Protein AF-A0AA45JIE6-F1 (afdb_monomer)

Radius of gyration: 25.4 Å; Cα contacts (8 Å, |Δi|>4): 12; chains: 1; bounding box: 55×16×76 Å

pLDDT: mean 75.47, std 6.51, range [49.56, 85.81]

Nearest PDB structures (foldseek):
  3fav-assembly2_C  TM=8.349E-01  e=1.173E-02  Mycobacterium tuberculosis H37Rv
  4lws-assembly3_A  TM=8.114E-01  e=1.868E-02  Thermomonospora curvata DSM 43183
  7abk-assembly1_A  TM=5.265E-01  e=3.319E+00  Synechocystis sp. PCC 6803 substr. Kazusa
  8qbw-assembly1_A  TM=5.891E-01  e=6.892E+00  Nostoc punctiforme
  6zw4-assembly1_E  TM=4.237E-01  e=6.035E+00  Nostoc punctiforme

Foldseek 3Di:
DVVVLVVLVVVLVVLVVVLVVVVVVLVVCCVVQPDPSNVVSVVVNVVSVVVSVVVNVVSVVVSVVVVVVVVVVVVVVVVVVVVVVVVVVVVVVVD

Solvent-accessible surface area (backbone atoms only — not comparable to full-atom values): 5258 Å² total; per-residue (Å²): 116,70,61,65,56,49,54,51,52,48,52,51,52,52,49,54,50,53,51,51,51,53,50,54,53,50,59,73,48,53,87,73,41,70,67,74,51,40,56,56,47,52,48,52,54,48,56,47,55,51,51,53,49,53,51,52,52,51,51,54,50,51,51,50,52,50,51,51,52,51,51,52,51,54,50,52,53,51,53,49,52,50,53,49,52,53,51,53,52,56,59,66,73,75,113

Mean predicted aligned error: 11.15 Å

Secondary structure (DSSP, 8-state):
-HHHHHHHHHHHHHHHHHHHHHHHHHHHHTTT--THHHHHHHHHHHHHHHHHHHHHHHHHHHHHHHHHHHHHHHHHHHHHHHHHHHHHHHHHT--

Sequence (95 aa):
MTKAKSDISNVQNDMEGLLRQVHATLESSSGVWKGDAQVAFAKVTQDYNDAARKMNTGLIDMVSKLSSSLNKYGHQESETTHAVTTAGGSLNMNQ

Structure (mmCIF, N/CA/C/O backbone):
data_AF-A0AA45JIE6-F1
#
_entry.id   AF-A0AA45JIE6-F1
#
loop_
_atom_site.group_PDB
_atom_site.id
_atom_site.type_symbol
_atom_site.label_atom_id
_atom_site.label_alt_id
_atom_site.label_comp_id
_atom_site.label_asym_id
_atom_site.label_entity_id
_atom_site.label_seq_id
_atom_site.pdbx_PDB_ins_code
_atom_site.Cartn_x
_atom_site.Cartn_y
_atom_site.Cartn_z
_atom_site.occupancy
_atom_site.B_iso_or_equiv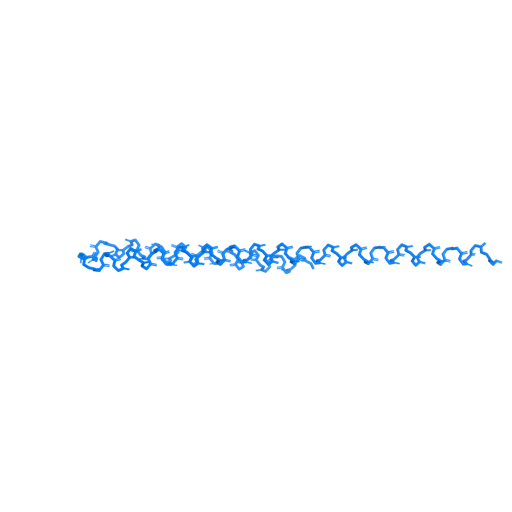
_atom_site.auth_seq_id
_atom_site.auth_comp_id
_atom_site.auth_asym_id
_atom_site.auth_atom_id
_atom_site.pdbx_PDB_model_num
ATOM 1 N N . MET A 1 1 ? 13.587 4.925 -16.888 1.00 57.22 1 MET A N 1
ATOM 2 C CA . MET A 1 1 ? 13.459 3.610 -16.214 1.00 57.22 1 MET A CA 1
ATOM 3 C C . MET A 1 1 ? 13.443 3.723 -14.690 1.00 57.22 1 MET A C 1
ATOM 5 O O . MET A 1 1 ? 12.514 3.225 -14.073 1.00 57.22 1 MET A O 1
ATOM 9 N N . THR A 1 2 ? 14.382 4.445 -14.075 1.00 65.44 2 THR A N 1
ATOM 10 C CA . THR A 1 2 ? 14.460 4.643 -12.611 1.00 65.44 2 THR A CA 1
ATOM 11 C C . THR A 1 2 ? 13.269 5.408 -12.026 1.00 65.44 2 THR A C 1
ATOM 13 O O . THR A 1 2 ? 12.832 5.111 -10.919 1.00 65.44 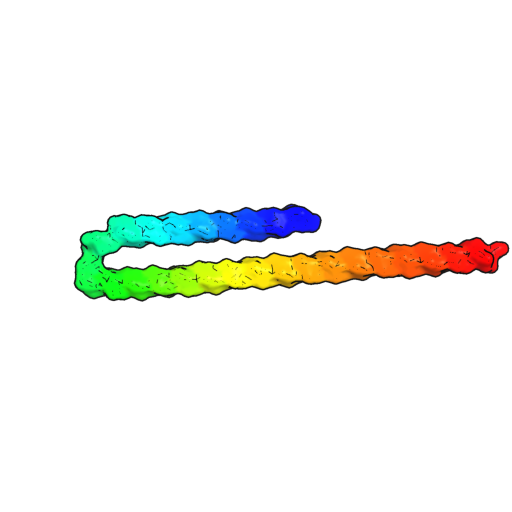2 THR A O 1
ATOM 16 N N . LYS A 1 3 ? 12.695 6.345 -12.797 1.00 71.81 3 LYS A N 1
ATOM 17 C CA . LYS A 1 3 ? 11.579 7.184 -12.346 1.00 71.81 3 LYS A CA 1
ATOM 18 C C . LYS A 1 3 ? 10.303 6.386 -12.047 1.00 71.81 3 LYS A C 1
ATOM 20 O O . LYS A 1 3 ? 9.785 6.508 -10.955 1.00 71.81 3 LYS A O 1
ATOM 25 N N . ALA A 1 4 ? 9.843 5.525 -12.959 1.00 65.38 4 ALA A N 1
ATOM 26 C CA . ALA A 1 4 ? 8.612 4.749 -12.751 1.00 65.38 4 ALA A CA 1
ATOM 27 C C . ALA A 1 4 ? 8.720 3.795 -11.548 1.00 65.38 4 ALA A C 1
ATOM 29 O O . ALA A 1 4 ? 7.793 3.685 -10.754 1.00 65.38 4 ALA A O 1
ATOM 30 N N . LYS A 1 5 ? 9.881 3.151 -11.374 1.00 69.38 5 LYS A N 1
ATOM 31 C CA . LYS A 1 5 ? 10.159 2.323 -10.195 1.00 69.38 5 LYS A CA 1
ATOM 32 C C . LYS A 1 5 ? 10.149 3.161 -8.911 1.00 69.38 5 LYS A C 1
ATOM 34 O O . LYS A 1 5 ? 9.529 2.757 -7.936 1.00 69.38 5 LYS A O 1
ATOM 39 N N . SER A 1 6 ? 10.789 4.331 -8.936 1.00 79.50 6 SER A N 1
ATOM 40 C CA . SER A 1 6 ? 10.794 5.273 -7.812 1.00 79.50 6 SER A CA 1
ATOM 41 C C . SER A 1 6 ? 9.392 5.777 -7.473 1.00 79.50 6 SER A C 1
ATOM 43 O O . SER A 1 6 ? 9.041 5.814 -6.301 1.00 79.50 6 SER A O 1
ATOM 45 N N . ASP A 1 7 ? 8.588 6.138 -8.474 1.00 75.75 7 ASP A N 1
ATOM 46 C CA . ASP A 1 7 ? 7.226 6.638 -8.284 1.00 75.75 7 ASP A CA 1
ATOM 47 C C . ASP A 1 7 ? 6.354 5.566 -7.605 1.00 75.75 7 ASP A C 1
ATOM 49 O O . ASP A 1 7 ? 5.609 5.874 -6.680 1.00 75.75 7 ASP A O 1
ATOM 53 N N . ILE A 1 8 ? 6.497 4.291 -7.988 1.00 70.44 8 ILE A N 1
ATOM 54 C CA . ILE A 1 8 ? 5.734 3.198 -7.367 1.00 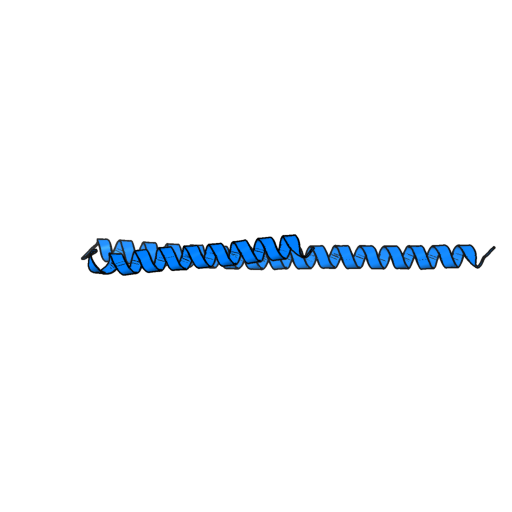70.44 8 ILE A CA 1
ATOM 55 C C . ILE A 1 8 ? 6.210 2.904 -5.942 1.00 70.44 8 ILE A C 1
ATOM 57 O O . ILE A 1 8 ? 5.381 2.698 -5.059 1.00 70.44 8 ILE A O 1
ATOM 61 N N . SER A 1 9 ? 7.522 2.916 -5.688 1.00 77.06 9 SER A N 1
ATOM 62 C CA . SER A 1 9 ? 8.045 2.783 -4.322 1.00 77.06 9 SER A CA 1
ATOM 63 C C . SER A 1 9 ? 7.565 3.918 -3.415 1.00 77.06 9 SER A C 1
ATOM 65 O O . SER A 1 9 ? 7.233 3.670 -2.259 1.00 77.06 9 SER A O 1
ATOM 67 N N . ASN A 1 10 ? 7.463 5.141 -3.938 1.00 82.44 10 ASN A N 1
ATOM 68 C CA . ASN A 1 10 ? 6.909 6.272 -3.196 1.00 82.44 10 ASN A CA 1
ATOM 69 C C . ASN A 1 10 ? 5.430 6.044 -2.864 1.00 82.44 10 ASN A C 1
ATOM 71 O O . ASN A 1 10 ? 5.057 6.143 -1.701 1.00 82.44 10 ASN A O 1
ATOM 75 N N . VAL A 1 11 ? 4.618 5.626 -3.844 1.00 76.31 11 VAL A N 1
ATOM 76 C CA . VAL A 1 11 ? 3.204 5.286 -3.608 1.00 76.31 11 VAL A CA 1
ATOM 77 C C . VAL A 1 11 ? 3.066 4.182 -2.559 1.00 76.31 11 VAL A C 1
ATOM 79 O O . VAL A 1 11 ? 2.215 4.286 -1.683 1.00 76.31 11 VAL A O 1
ATOM 82 N N . GLN A 1 12 ? 3.907 3.144 -2.598 1.00 74.31 12 GLN A N 1
ATOM 83 C CA . GLN A 1 12 ? 3.891 2.091 -1.580 1.00 74.31 12 GLN A CA 1
ATOM 84 C C . GLN A 1 12 ? 4.179 2.655 -0.178 1.00 74.31 12 GLN A C 1
ATOM 86 O O . GLN A 1 12 ? 3.439 2.359 0.759 1.00 74.31 12 GLN A O 1
ATOM 91 N N . ASN A 1 13 ? 5.209 3.492 -0.037 1.00 82.56 13 ASN A N 1
ATOM 92 C CA . ASN A 1 13 ? 5.569 4.107 1.242 1.00 82.56 13 ASN A CA 1
ATOM 93 C C . ASN A 1 13 ? 4.457 5.017 1.784 1.00 82.56 13 ASN A C 1
ATOM 95 O O . ASN A 1 13 ? 4.133 4.949 2.973 1.00 82.56 13 ASN A O 1
ATOM 99 N N . ASP A 1 14 ? 3.851 5.832 0.918 1.00 81.94 14 ASP A N 1
ATOM 100 C CA . ASP A 1 14 ? 2.748 6.727 1.276 1.00 81.94 14 ASP A CA 1
ATOM 101 C C . ASP A 1 14 ? 1.535 5.930 1.759 1.00 81.94 14 ASP A C 1
ATOM 103 O O . ASP A 1 14 ? 0.925 6.252 2.782 1.00 81.94 14 ASP A O 1
ATOM 107 N N . MET A 1 15 ? 1.226 4.837 1.063 1.00 75.75 15 MET A N 1
ATOM 108 C CA . MET A 1 15 ? 0.139 3.934 1.418 1.00 75.75 15 MET A CA 1
ATOM 109 C C . MET A 1 15 ? 0.396 3.266 2.764 1.00 75.75 15 MET A C 1
ATOM 111 O O . MET A 1 15 ? -0.477 3.284 3.622 1.00 75.75 15 MET A O 1
ATOM 115 N N . GLU A 1 16 ? 1.596 2.739 3.010 1.00 79.50 16 GLU A N 1
ATOM 116 C CA . GLU A 1 16 ? 1.960 2.194 4.323 1.00 79.50 16 GLU A CA 1
ATOM 117 C C . GLU A 1 16 ? 1.894 3.251 5.442 1.00 79.50 16 GLU A C 1
ATOM 119 O O . GLU A 1 16 ? 1.524 2.939 6.576 1.00 79.50 16 GLU A O 1
ATOM 124 N N . GLY A 1 17 ? 2.237 4.508 5.141 1.00 83.69 17 GLY A N 1
ATOM 125 C CA . GLY A 1 17 ? 2.121 5.643 6.059 1.00 83.69 17 GLY A CA 1
ATOM 126 C C . GLY A 1 17 ? 0.674 5.940 6.450 1.00 83.69 17 GLY A C 1
ATOM 127 O O . GLY A 1 17 ? 0.341 5.926 7.638 1.00 83.69 17 GLY A O 1
ATOM 128 N N . LEU A 1 18 ? -0.195 6.117 5.451 1.00 79.31 18 LEU A N 1
ATOM 129 C CA . LEU A 1 18 ? -1.646 6.221 5.631 1.00 79.31 18 LEU A CA 1
ATOM 130 C C . LEU A 1 18 ? -2.178 5.032 6.421 1.00 79.31 18 LEU A C 1
ATOM 132 O O . LEU A 1 18 ? -3.012 5.202 7.317 1.00 79.31 18 LEU A O 1
ATOM 136 N N . LEU A 1 19 ? -1.643 3.838 6.134 1.00 77.44 19 LEU A N 1
ATOM 137 C CA . LEU A 1 19 ? -2.152 2.639 6.753 1.00 77.44 19 LEU A CA 1
ATOM 138 C C . LEU A 1 19 ? -1.896 2.620 8.275 1.00 77.44 19 LEU A C 1
ATOM 140 O O . LEU A 1 19 ? -2.756 2.271 9.092 1.00 77.44 19 LEU A O 1
ATOM 144 N N . ARG A 1 20 ? -0.693 3.038 8.668 1.00 82.06 20 ARG A N 1
ATOM 145 C CA . ARG A 1 20 ? -0.315 3.200 10.076 1.00 82.06 20 ARG A CA 1
ATOM 146 C C . ARG A 1 20 ? -1.139 4.287 10.766 1.00 82.06 20 ARG A C 1
ATOM 148 O O . ARG A 1 20 ? -1.519 4.115 11.920 1.00 82.06 20 ARG A O 1
ATOM 155 N N . GLN A 1 21 ? -1.451 5.378 10.070 1.00 84.31 21 GLN A N 1
ATOM 156 C CA . GLN A 1 21 ? -2.200 6.497 10.642 1.00 84.31 21 GLN A CA 1
ATOM 157 C C . GLN A 1 21 ? -3.656 6.136 10.961 1.00 84.31 21 GLN A C 1
ATOM 159 O O . GLN A 1 21 ? -4.165 6.492 12.028 1.00 84.31 21 GLN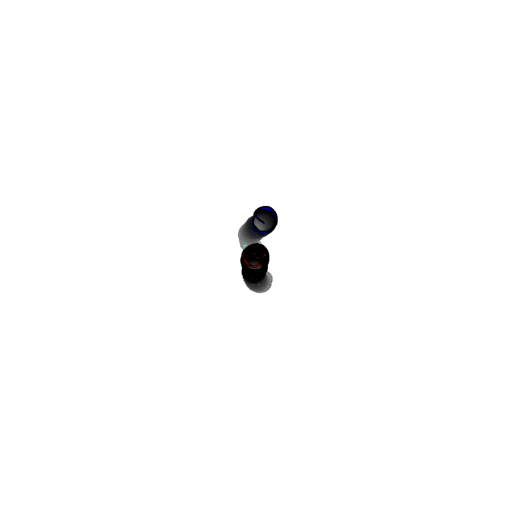 A O 1
ATOM 164 N N . VAL A 1 22 ? -4.320 5.396 10.070 1.00 77.12 22 VAL A N 1
ATOM 165 C CA . VAL A 1 22 ? -5.673 4.888 10.328 1.00 77.12 22 VAL A CA 1
ATOM 166 C C . VAL A 1 22 ? -5.646 3.901 11.491 1.00 77.12 22 VAL A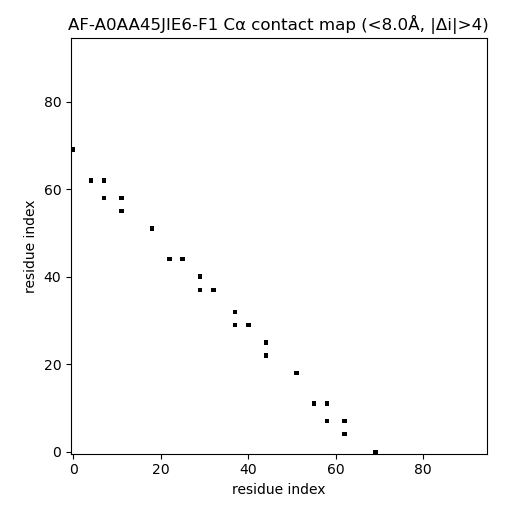 C 1
ATOM 168 O O . VAL A 1 22 ? -6.460 4.036 12.396 1.00 77.12 22 VAL A O 1
ATOM 171 N N . HIS A 1 23 ? -4.674 2.984 11.542 1.00 75.75 23 HIS A N 1
ATOM 172 C CA . HIS A 1 23 ? -4.532 2.062 12.673 1.00 75.75 23 HIS A CA 1
ATOM 173 C C . HIS A 1 23 ? -4.343 2.799 14.009 1.00 75.75 23 HIS A C 1
ATOM 175 O O . HIS A 1 23 ? -5.025 2.496 14.981 1.00 75.75 23 HIS A O 1
ATOM 181 N N . ALA A 1 24 ? -3.474 3.813 14.054 1.00 83.62 24 ALA A N 1
ATOM 182 C CA . ALA A 1 24 ? -3.249 4.613 15.258 1.00 83.62 24 ALA A CA 1
ATOM 183 C C . ALA A 1 24 ? -4.509 5.378 15.707 1.00 83.62 24 ALA A C 1
ATOM 185 O O . ALA A 1 24 ? -4.784 5.495 16.901 1.00 83.62 24 ALA A O 1
ATOM 186 N N . THR A 1 25 ? -5.294 5.880 14.749 1.00 79.94 25 THR A N 1
ATOM 187 C CA . THR A 1 25 ? -6.572 6.562 15.017 1.00 79.94 25 THR A CA 1
ATOM 188 C C . THR A 1 25 ? -7.632 5.585 15.523 1.00 79.94 25 THR A C 1
ATOM 190 O O . THR A 1 25 ? -8.394 5.895 16.436 1.00 79.94 25 THR A O 1
ATOM 193 N N . LEU A 1 26 ? -7.664 4.382 14.950 1.00 72.00 26 LEU A N 1
ATOM 194 C CA . LEU A 1 26 ? -8.527 3.302 15.400 1.00 72.00 26 LEU A CA 1
ATOM 195 C C . LEU A 1 26 ? -8.171 2.936 16.852 1.00 72.00 26 LEU A C 1
ATOM 197 O O . LEU A 1 26 ? -9.045 3.007 17.718 1.00 72.00 26 LEU A O 1
ATOM 201 N N . GLU A 1 27 ? -6.907 2.639 17.161 1.00 76.38 27 GLU A N 1
ATOM 202 C CA . GLU A 1 27 ? -6.488 2.280 18.523 1.00 76.38 27 GLU A CA 1
ATOM 203 C C . GLU A 1 27 ? -6.800 3.364 19.558 1.00 76.38 27 GLU A C 1
ATOM 205 O O . GLU A 1 27 ? -7.307 3.039 20.635 1.00 76.38 27 GLU A O 1
ATOM 210 N N . SER A 1 28 ? -6.590 4.644 19.231 1.00 79.62 28 SER A N 1
ATOM 211 C CA . SER A 1 28 ? -6.892 5.746 20.156 1.00 79.62 28 SER A CA 1
ATOM 212 C C . SER A 1 28 ? -8.387 5.875 20.476 1.00 79.62 28 SER A C 1
ATOM 214 O O . SER A 1 28 ? -8.749 6.322 21.564 1.00 79.62 28 SER A O 1
ATOM 216 N N . SER A 1 29 ? -9.262 5.434 19.566 1.00 71.19 29 SER A N 1
ATOM 217 C CA . SER A 1 29 ? -10.721 5.452 19.744 1.00 71.19 29 SER A CA 1
ATOM 218 C C . SER A 1 29 ? -11.290 4.199 20.426 1.00 71.19 29 SER A C 1
ATOM 220 O O . SER A 1 29 ? -12.407 4.233 20.946 1.00 71.19 29 SER A O 1
ATOM 222 N N . SER A 1 30 ? -10.518 3.108 20.483 1.00 66.00 30 SER A N 1
ATOM 223 C CA . SER A 1 30 ? -10.976 1.789 20.949 1.00 66.00 30 SER A CA 1
ATOM 224 C C . SER A 1 30 ? -11.489 1.775 22.397 1.00 66.00 30 SER A C 1
ATOM 226 O O . SER A 1 30 ? -12.426 1.046 22.715 1.00 66.00 30 SER A O 1
ATOM 228 N N . GLY A 1 31 ? -10.943 2.627 23.273 1.00 68.88 31 GLY A N 1
ATOM 229 C CA . GLY A 1 31 ? -11.383 2.743 24.670 1.00 68.88 31 GLY A CA 1
ATOM 230 C C . GLY A 1 31 ? -12.766 3.386 24.848 1.00 68.88 31 GLY A C 1
ATOM 231 O O . GLY A 1 31 ? -13.374 3.252 25.911 1.00 68.88 31 GLY A O 1
ATOM 232 N N . VAL A 1 32 ? -13.272 4.071 23.817 1.00 71.19 32 VAL A N 1
ATOM 233 C CA . VAL A 1 32 ? -14.552 4.796 23.849 1.00 71.19 32 VAL A CA 1
ATOM 234 C C . VAL A 1 32 ? -15.715 3.902 23.398 1.00 71.19 32 VAL A C 1
ATOM 236 O O . VAL A 1 32 ? -16.858 4.115 23.800 1.00 71.19 32 VAL A O 1
ATOM 239 N N . TRP A 1 33 ? -15.450 2.887 22.573 1.00 64.81 33 TRP A N 1
ATOM 240 C CA . TRP A 1 33 ? -16.488 2.099 21.907 1.00 64.81 33 TRP A CA 1
ATOM 241 C C . TRP A 1 33 ? -16.780 0.827 22.713 1.00 64.81 33 TRP A C 1
ATOM 243 O O . TRP A 1 33 ? -16.139 -0.202 22.526 1.00 64.81 33 TRP A O 1
ATOM 253 N N . LYS A 1 34 ? -17.744 0.892 23.642 1.00 69.75 34 LYS A N 1
ATOM 254 C CA . LYS A 1 34 ? -18.214 -0.277 24.412 1.00 69.75 34 LYS A CA 1
ATOM 255 C C . LYS A 1 34 ? -19.434 -0.936 23.759 1.00 69.75 34 LYS A C 1
ATOM 257 O O . LYS A 1 34 ? -20.293 -0.247 23.216 1.00 69.75 34 LYS A O 1
ATOM 262 N N . GLY A 1 35 ? -19.539 -2.263 23.872 1.00 72.44 35 GLY A N 1
ATOM 263 C CA . GLY A 1 35 ? -20.695 -3.037 23.395 1.00 72.44 35 GLY A CA 1
ATOM 264 C C . GLY A 1 35 ? -20.671 -3.276 21.882 1.00 72.44 35 GLY A C 1
ATOM 265 O O . GLY A 1 35 ? -19.618 -3.568 21.321 1.00 72.44 35 GLY A O 1
ATOM 266 N N . ASP A 1 36 ? -21.812 -3.131 21.208 1.00 70.75 36 ASP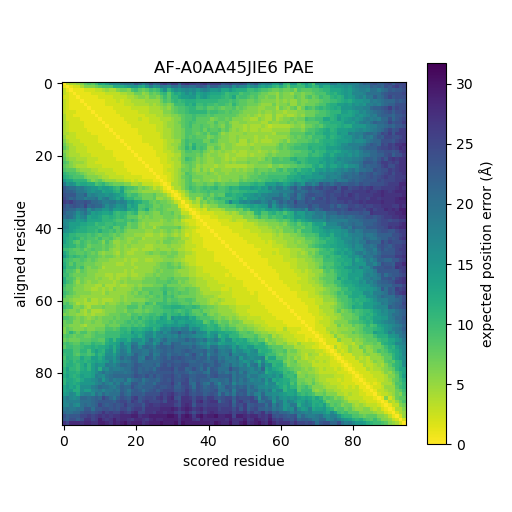 A N 1
ATOM 267 C CA . ASP A 1 36 ? -21.962 -3.416 19.768 1.00 70.75 36 ASP A CA 1
ATOM 268 C C . ASP A 1 36 ? -21.020 -2.590 18.872 1.00 70.75 36 ASP A C 1
ATOM 270 O O . ASP A 1 36 ? -20.586 -3.049 17.812 1.00 70.75 36 ASP A O 1
ATOM 274 N N . ALA A 1 37 ? -20.621 -1.399 19.329 1.00 70.00 37 ALA A N 1
ATOM 275 C CA . ALA A 1 37 ? -19.637 -0.564 18.646 1.00 70.00 37 ALA A CA 1
ATOM 276 C C . ALA A 1 37 ? -18.256 -1.243 18.554 1.00 70.00 37 ALA A C 1
ATOM 278 O O . ALA A 1 37 ? -17.572 -1.102 17.543 1.00 70.00 37 ALA A O 1
ATOM 279 N N . GLN A 1 38 ? -17.868 -2.038 19.556 1.00 74.69 38 GLN A N 1
ATOM 280 C CA . GLN A 1 38 ? -16.604 -2.779 19.554 1.00 74.69 38 GLN A CA 1
ATOM 281 C C . GLN A 1 38 ? -16.588 -3.876 18.479 1.00 74.69 38 GLN A C 1
ATOM 283 O O . GLN A 1 38 ? -15.563 -4.113 17.840 1.00 74.69 38 GLN A O 1
ATOM 288 N N . VAL A 1 39 ? -17.733 -4.521 18.236 1.00 79.00 39 VAL A N 1
ATOM 289 C CA . VAL A 1 39 ? -17.879 -5.561 17.205 1.00 79.00 39 VAL A CA 1
ATOM 290 C C . VAL A 1 39 ? -17.816 -4.947 15.806 1.00 79.00 39 VAL A C 1
ATOM 292 O O . VAL A 1 39 ? -17.081 -5.435 14.946 1.00 79.00 39 VAL A O 1
ATOM 295 N N . ALA A 1 40 ? -18.532 -3.840 15.584 1.00 77.25 40 ALA A N 1
ATOM 296 C CA . ALA A 1 40 ? -18.468 -3.099 14.325 1.00 77.25 40 ALA A CA 1
ATOM 297 C C . ALA A 1 40 ? -17.045 -2.588 14.038 1.00 77.25 40 ALA A C 1
ATOM 299 O O . ALA A 1 40 ? -16.563 -2.676 12.909 1.00 77.25 40 ALA A O 1
ATOM 300 N N . PHE A 1 41 ? -16.343 -2.123 15.071 1.00 73.19 41 PHE A N 1
ATOM 301 C CA . PHE A 1 41 ? -14.955 -1.681 14.982 1.00 73.19 41 PHE A CA 1
ATOM 302 C C . PHE A 1 41 ? -13.979 -2.802 14.629 1.00 73.19 41 PHE A C 1
ATOM 304 O O . PHE A 1 41 ? -13.125 -2.625 13.758 1.00 73.19 41 PHE A O 1
ATOM 311 N N . ALA A 1 42 ? -14.114 -3.966 15.270 1.00 78.19 42 ALA A N 1
ATOM 312 C CA . ALA A 1 42 ? -13.306 -5.136 14.945 1.00 78.19 42 ALA A CA 1
ATOM 313 C C . ALA A 1 42 ? -13.481 -5.524 13.470 1.00 78.19 42 ALA A C 1
ATOM 315 O O . ALA A 1 42 ? -12.496 -5.762 12.769 1.00 78.19 42 ALA A O 1
ATOM 316 N N . LYS A 1 43 ? -14.724 -5.486 12.971 1.00 83.50 43 LYS A N 1
ATOM 317 C CA . LYS A 1 43 ? -15.019 -5.744 11.560 1.00 83.50 43 LYS A CA 1
ATOM 318 C C . LYS A 1 43 ? -14.381 -4.708 10.632 1.00 83.50 43 LYS A C 1
ATOM 320 O O . LYS A 1 43 ? -13.724 -5.095 9.672 1.00 83.50 43 LYS A O 1
ATOM 325 N N . VAL A 1 44 ? -14.532 -3.413 10.917 1.00 79.38 44 VAL A N 1
ATOM 326 C CA . VAL A 1 44 ? -13.927 -2.340 10.105 1.00 79.38 44 VAL A CA 1
ATOM 327 C C . VAL A 1 44 ? -12.407 -2.474 10.065 1.00 79.38 44 VAL A C 1
ATOM 329 O O . VAL A 1 44 ? -11.812 -2.351 9.000 1.00 79.38 44 VAL A O 1
ATOM 332 N N . THR A 1 45 ? -11.782 -2.788 11.199 1.00 77.56 45 THR A N 1
ATOM 333 C CA . THR A 1 45 ? -10.331 -2.993 11.291 1.00 77.56 45 THR A CA 1
ATOM 334 C C . THR A 1 45 ? -9.882 -4.193 10.454 1.00 77.56 45 THR A C 1
ATOM 336 O O . THR A 1 45 ? -8.860 -4.130 9.769 1.00 77.56 45 THR A O 1
ATOM 339 N N . GLN A 1 46 ? -10.655 -5.282 10.459 1.00 84.06 46 GLN A N 1
ATOM 340 C CA . GLN A 1 46 ? -10.381 -6.453 9.630 1.00 84.06 46 GLN A CA 1
ATOM 341 C C . GLN A 1 46 ? -10.535 -6.146 8.132 1.00 84.06 46 GLN A C 1
ATOM 343 O O . GLN A 1 46 ? -9.602 -6.400 7.370 1.00 84.06 46 GLN A O 1
ATOM 348 N N . ASP A 1 47 ? -11.663 -5.554 7.725 1.00 81.44 47 ASP A N 1
ATOM 349 C CA . ASP A 1 47 ? -11.940 -5.175 6.331 1.00 81.44 47 ASP A CA 1
ATOM 350 C C . ASP A 1 47 ? -10.837 -4.251 5.791 1.00 81.44 47 ASP A C 1
ATOM 352 O O . ASP A 1 47 ? -10.348 -4.398 4.668 1.00 81.44 47 ASP A O 1
ATOM 356 N N . TYR A 1 48 ? -10.401 -3.320 6.632 1.00 74.69 48 TYR A N 1
ATOM 357 C CA . TYR A 1 48 ? -9.310 -2.411 6.353 1.00 74.69 48 TYR A CA 1
ATOM 358 C C . TYR A 1 48 ? -7.965 -3.136 6.165 1.00 74.69 48 TYR A C 1
ATOM 360 O O . TYR A 1 48 ? -7.282 -2.915 5.163 1.00 74.69 48 TYR A O 1
ATOM 368 N N . ASN A 1 49 ? -7.598 -4.046 7.073 1.00 79.81 49 ASN A N 1
ATOM 369 C CA . ASN A 1 49 ? -6.370 -4.841 6.963 1.00 79.81 49 ASN A CA 1
ATOM 370 C C . ASN A 1 49 ? -6.369 -5.753 5.723 1.00 79.81 49 ASN A C 1
ATOM 372 O O . ASN A 1 49 ? -5.310 -6.050 5.161 1.00 79.81 49 ASN A O 1
ATOM 376 N N . ASP A 1 50 ? -7.538 -6.227 5.295 1.00 85.81 50 ASP A N 1
ATOM 377 C CA . ASP A 1 50 ? -7.695 -7.011 4.068 1.00 85.81 50 ASP A CA 1
ATOM 378 C C . ASP A 1 50 ? -7.522 -6.137 2.816 1.00 85.81 50 ASP A C 1
ATOM 380 O O . ASP A 1 50 ? -6.793 -6.515 1.891 1.00 85.81 50 ASP A O 1
ATOM 384 N N . ALA A 1 51 ? -8.130 -4.946 2.796 1.00 79.94 51 ALA A N 1
ATOM 385 C CA . ALA A 1 51 ? -7.965 -3.979 1.712 1.00 79.94 51 ALA A CA 1
ATOM 386 C C . ALA A 1 51 ? -6.500 -3.534 1.573 1.00 79.94 51 ALA A C 1
ATOM 388 O O . ALA A 1 51 ? -5.949 -3.549 0.470 1.00 79.94 51 ALA A O 1
ATOM 389 N N . ALA A 1 52 ? -5.847 -3.237 2.698 1.00 78.31 52 ALA A N 1
ATOM 390 C CA . ALA A 1 52 ? -4.434 -2.892 2.785 1.00 78.31 52 ALA A CA 1
ATOM 391 C C . ALA A 1 52 ? -3.529 -3.963 2.160 1.00 78.31 52 ALA A C 1
ATOM 393 O O . ALA A 1 52 ? -2.659 -3.661 1.339 1.00 78.31 52 ALA A O 1
ATOM 394 N N . ARG A 1 53 ? -3.764 -5.236 2.506 1.00 83.62 53 ARG A N 1
ATOM 395 C CA . ARG A 1 53 ? -3.015 -6.370 1.950 1.00 83.62 53 ARG A CA 1
ATOM 396 C C . ARG A 1 53 ? -3.228 -6.509 0.449 1.00 83.62 53 ARG A C 1
ATOM 398 O O . ARG A 1 53 ? -2.246 -6.582 -0.284 1.00 83.62 53 ARG A O 1
ATOM 405 N N . LYS A 1 54 ? -4.481 -6.480 -0.019 1.00 85.69 54 LYS A N 1
ATOM 406 C CA . LYS A 1 54 ? -4.801 -6.536 -1.458 1.00 85.69 54 LYS A CA 1
ATOM 407 C C . LYS A 1 54 ? -4.091 -5.443 -2.243 1.00 85.69 54 LYS A C 1
ATOM 409 O O . LYS A 1 54 ? -3.544 -5.700 -3.312 1.00 85.69 54 LYS A O 1
ATOM 414 N N . MET A 1 55 ? -4.103 -4.236 -1.702 1.00 79.81 55 MET A N 1
ATOM 415 C CA . MET A 1 55 ? -3.495 -3.070 -2.313 1.00 79.81 55 MET A CA 1
ATOM 416 C C . MET A 1 55 ? -1.972 -3.210 -2.412 1.00 79.81 55 MET A C 1
ATOM 418 O O . MET A 1 55 ? -1.414 -3.004 -3.487 1.00 79.81 55 MET A O 1
ATOM 422 N N . ASN A 1 56 ? -1.309 -3.650 -1.337 1.00 79.81 56 ASN A N 1
ATOM 423 C CA . ASN A 1 56 ? 0.130 -3.916 -1.350 1.00 79.81 56 ASN A CA 1
ATOM 424 C C . ASN A 1 56 ? 0.492 -5.027 -2.356 1.00 79.81 56 ASN A C 1
ATOM 426 O O . ASN A 1 56 ? 1.364 -4.849 -3.204 1.00 79.81 56 ASN A O 1
ATOM 430 N N . THR A 1 57 ? -0.247 -6.140 -2.354 1.00 85.31 57 THR A N 1
ATOM 431 C CA . THR A 1 57 ? -0.056 -7.219 -3.337 1.00 85.31 57 THR A CA 1
ATOM 432 C C . THR A 1 57 ? -0.217 -6.723 -4.776 1.00 85.31 57 THR A C 1
ATOM 434 O O . THR A 1 57 ? 0.597 -7.064 -5.632 1.00 85.31 57 THR A O 1
ATOM 437 N N . GLY A 1 58 ? -1.227 -5.891 -5.047 1.00 84.69 58 GLY A N 1
ATOM 438 C CA . GLY A 1 58 ? -1.444 -5.304 -6.370 1.00 84.69 58 GLY A CA 1
ATOM 439 C C . GLY A 1 58 ? -0.299 -4.391 -6.814 1.00 84.69 58 GLY A C 1
ATOM 440 O O . GLY A 1 58 ? 0.126 -4.463 -7.967 1.00 84.69 58 GLY A O 1
ATOM 441 N N . LEU A 1 59 ? 0.245 -3.579 -5.901 1.00 78.25 59 LEU A N 1
ATOM 442 C CA . LEU A 1 59 ? 1.405 -2.728 -6.180 1.00 78.25 59 LEU A CA 1
ATOM 443 C C . LEU A 1 59 ? 2.654 -3.560 -6.498 1.00 78.25 59 LEU A C 1
ATOM 445 O O . LEU A 1 59 ? 3.322 -3.289 -7.494 1.00 78.25 59 LEU A O 1
ATOM 449 N N . ILE A 1 60 ? 2.940 -4.603 -5.714 1.00 80.69 60 ILE A N 1
ATOM 450 C CA . ILE A 1 60 ? 4.076 -5.508 -5.960 1.00 80.69 60 ILE A CA 1
ATOM 451 C C . ILE A 1 60 ? 3.945 -6.190 -7.328 1.00 80.69 60 ILE A C 1
ATOM 453 O O . ILE A 1 60 ? 4.909 -6.232 -8.097 1.00 80.69 60 ILE A O 1
ATOM 457 N N . ASP A 1 61 ? 2.755 -6.691 -7.664 1.00 84.94 61 ASP A N 1
ATOM 458 C CA . ASP A 1 61 ? 2.499 -7.321 -8.963 1.00 84.94 61 ASP A CA 1
ATOM 459 C C . ASP A 1 61 ? 2.674 -6.322 -10.119 1.00 84.94 61 ASP A C 1
ATOM 461 O O . ASP A 1 61 ? 3.307 -6.632 -11.131 1.00 84.94 61 ASP A O 1
ATOM 465 N N . MET A 1 62 ? 2.209 -5.081 -9.951 1.00 74.12 62 MET A N 1
ATOM 466 C CA . MET A 1 62 ? 2.417 -4.012 -10.930 1.00 74.12 62 MET A CA 1
ATOM 467 C C . MET A 1 62 ? 3.908 -3.696 -11.127 1.00 74.12 62 MET A C 1
ATOM 469 O O . MET A 1 62 ? 4.355 -3.577 -12.270 1.00 74.12 62 MET A O 1
ATOM 473 N N . VAL A 1 63 ? 4.700 -3.625 -10.048 1.00 74.38 63 VAL A N 1
ATOM 474 C CA . VAL A 1 63 ? 6.165 -3.459 -10.125 1.00 74.38 63 VAL A CA 1
ATOM 475 C C . VAL A 1 63 ? 6.812 -4.624 -10.863 1.00 74.38 63 VAL A C 1
ATOM 477 O O . VAL A 1 63 ? 7.688 -4.404 -11.704 1.00 74.38 63 VAL A O 1
ATOM 480 N N . SER A 1 64 ? 6.390 -5.854 -10.570 1.00 80.19 64 SER A N 1
ATOM 481 C CA . SER A 1 64 ? 6.908 -7.063 -11.212 1.00 80.19 64 SER A CA 1
ATOM 482 C C . SER A 1 64 ? 6.620 -7.057 -12.715 1.00 80.19 64 SE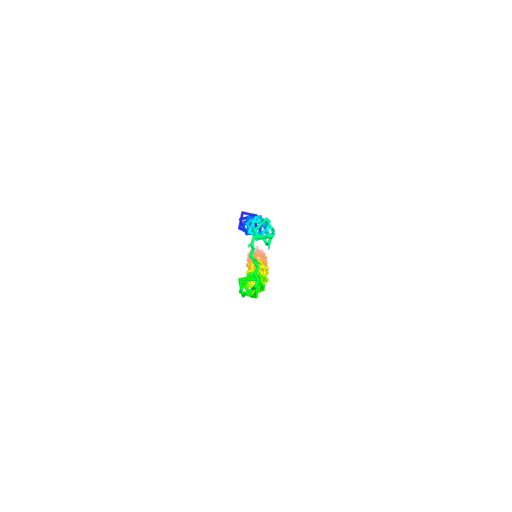R A C 1
ATOM 484 O O . SER A 1 64 ? 7.534 -7.213 -13.528 1.00 80.19 64 SER A O 1
ATOM 486 N N . LYS A 1 65 ? 5.376 -6.758 -13.107 1.00 82.38 65 LYS A N 1
ATOM 487 C CA . LYS A 1 65 ? 4.952 -6.650 -14.511 1.00 82.38 65 LYS A CA 1
ATOM 488 C C . LYS A 1 65 ? 5.680 -5.539 -15.256 1.00 82.38 65 LYS A C 1
ATOM 490 O O . LYS A 1 65 ? 6.117 -5.758 -16.387 1.00 82.38 65 LYS A O 1
ATOM 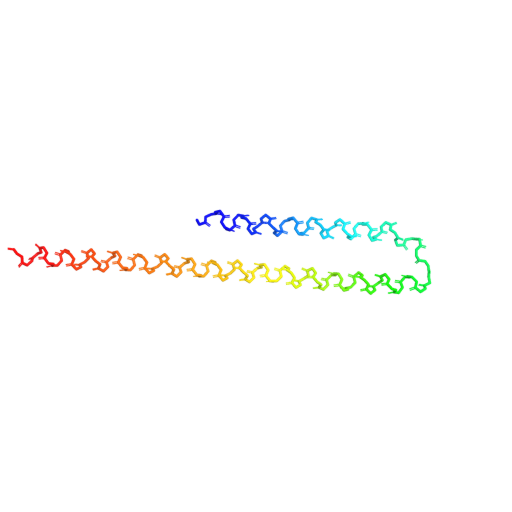495 N N . LEU A 1 66 ? 5.851 -4.372 -14.635 1.00 74.00 66 LEU A N 1
ATOM 496 C CA . LEU A 1 66 ? 6.619 -3.272 -15.218 1.00 74.00 66 LEU A CA 1
ATOM 497 C C . LEU A 1 66 ? 8.090 -3.648 -15.379 1.00 74.00 66 LEU A C 1
ATOM 499 O O . LEU A 1 66 ? 8.639 -3.462 -16.457 1.00 74.00 66 LEU A O 1
ATOM 503 N N . SER A 1 67 ? 8.713 -4.234 -14.358 1.00 75.31 67 SER A N 1
ATOM 504 C CA . SER A 1 67 ? 10.114 -4.672 -14.425 1.00 75.31 67 SER A CA 1
ATOM 505 C C . SER A 1 67 ? 10.318 -5.745 -15.498 1.00 75.31 67 SER A C 1
ATOM 507 O O . SER A 1 67 ? 11.261 -5.662 -16.280 1.00 75.31 67 SER A O 1
ATOM 509 N N . SER A 1 68 ? 9.405 -6.715 -15.588 1.00 81.56 68 SER A N 1
ATOM 510 C CA . SER A 1 68 ? 9.420 -7.757 -16.618 1.00 81.56 68 SER A CA 1
ATOM 511 C C . SER A 1 68 ? 9.267 -7.167 -18.020 1.00 81.56 68 SER A C 1
ATOM 513 O O . SER A 1 68 ? 10.066 -7.474 -18.903 1.00 81.56 68 SER A O 1
ATOM 515 N N . SER A 1 69 ? 8.299 -6.265 -18.214 1.00 76.00 69 SER A N 1
ATOM 516 C CA . SER A 1 69 ? 8.075 -5.592 -19.499 1.00 76.00 69 SER A CA 1
ATOM 517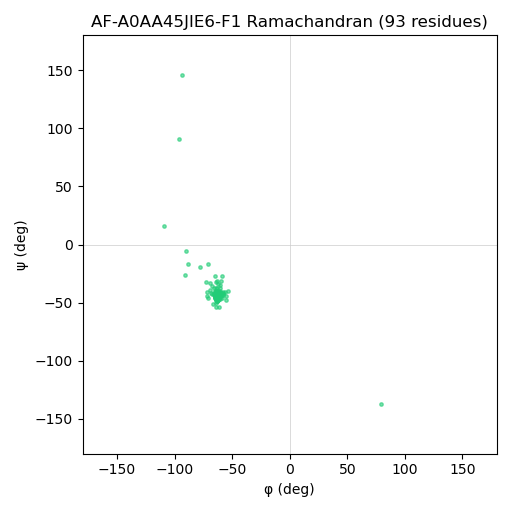 C C . SER A 1 69 ? 9.286 -4.756 -19.912 1.00 76.00 69 SER A C 1
ATOM 519 O O . SER A 1 69 ? 9.709 -4.815 -21.062 1.00 76.00 69 SER A O 1
ATOM 521 N N . LEU A 1 70 ? 9.885 -4.024 -18.969 1.00 69.69 70 LEU A N 1
ATOM 522 C CA . LEU A 1 70 ? 11.067 -3.195 -19.204 1.00 69.69 70 LEU A CA 1
ATOM 523 C C . LEU A 1 70 ? 12.304 -4.030 -19.558 1.00 69.69 70 LEU A C 1
ATOM 525 O O . LEU A 1 70 ? 12.997 -3.693 -20.514 1.00 69.69 70 LEU A O 1
ATOM 529 N N . ASN A 1 71 ? 12.553 -5.140 -18.855 1.00 75.31 71 ASN A N 1
ATOM 530 C CA . ASN A 1 71 ? 13.636 -6.063 -19.208 1.00 75.31 71 ASN A CA 1
ATOM 531 C C . ASN A 1 71 ? 13.431 -6.636 -20.611 1.00 75.31 71 ASN A C 1
ATOM 533 O O . ASN A 1 71 ? 14.369 -6.694 -21.400 1.00 75.31 71 ASN A O 1
ATOM 537 N N . LYS A 1 72 ? 12.193 -7.015 -20.944 1.00 77.12 72 LYS A N 1
ATOM 538 C CA . LYS A 1 72 ? 11.853 -7.560 -22.260 1.00 77.12 72 LYS A CA 1
ATOM 539 C C . LYS A 1 72 ? 12.154 -6.561 -23.381 1.00 77.12 72 LYS A C 1
ATOM 541 O O . LYS A 1 72 ? 12.773 -6.944 -24.364 1.00 77.12 72 LYS A O 1
ATOM 546 N N . TYR A 1 73 ? 11.799 -5.288 -23.195 1.00 67.88 73 TYR A N 1
ATOM 547 C CA . TYR A 1 73 ? 12.127 -4.220 -24.145 1.00 67.88 73 TYR A CA 1
ATOM 548 C C . TYR A 1 73 ? 13.639 -3.990 -24.282 1.00 67.88 73 TYR A C 1
ATOM 550 O O . TYR A 1 73 ? 14.133 -3.913 -25.403 1.00 67.88 73 TYR A O 1
ATOM 558 N N . GLY A 1 74 ? 14.386 -3.939 -23.173 1.00 71.12 74 GLY A N 1
ATOM 559 C CA . GLY A 1 74 ? 15.843 -3.757 -23.216 1.00 71.12 74 GLY A CA 1
ATOM 560 C C . GLY A 1 74 ? 16.577 -4.914 -23.903 1.00 71.12 74 GLY A C 1
ATOM 561 O O . GLY A 1 74 ? 17.493 -4.688 -24.693 1.00 71.12 74 GLY A O 1
ATOM 562 N N . HIS A 1 75 ? 16.146 -6.156 -23.663 1.00 70.38 75 HIS A N 1
ATOM 563 C CA . HIS A 1 75 ? 16.672 -7.321 -24.379 1.00 70.38 75 HIS A CA 1
ATOM 564 C C . HIS A 1 75 ? 16.392 -7.236 -25.881 1.00 70.38 75 HIS A C 1
ATOM 566 O O . HIS A 1 75 ? 17.292 -7.465 -26.681 1.00 70.38 75 HIS A O 1
ATOM 572 N N . GLN A 1 76 ? 15.178 -6.842 -26.261 1.00 71.81 76 GLN A N 1
ATOM 573 C CA . GLN A 1 76 ? 14.776 -6.745 -27.661 1.00 71.81 76 GLN A CA 1
ATOM 574 C C . GLN A 1 76 ? 15.548 -5.648 -28.416 1.00 71.81 76 GLN A C 1
ATOM 576 O O . GLN A 1 76 ? 15.933 -5.839 -29.570 1.00 71.81 76 GLN A O 1
ATOM 581 N N . GLU A 1 77 ? 15.834 -4.519 -27.763 1.00 68.44 77 GLU A N 1
ATOM 582 C CA . GLU A 1 77 ? 16.660 -3.442 -28.320 1.00 68.44 77 GLU A CA 1
ATOM 583 C C . GLU A 1 77 ? 18.127 -3.870 -28.494 1.00 68.44 77 GLU A C 1
ATOM 585 O O . GLU A 1 77 ? 18.729 -3.621 -29.543 1.00 68.44 77 GLU A O 1
ATOM 590 N N . SER A 1 78 ? 18.692 -4.572 -27.506 1.00 70.62 78 SER A N 1
ATOM 591 C CA . SER A 1 78 ? 20.052 -5.118 -27.581 1.00 70.62 78 SER A CA 1
ATOM 592 C C . SER A 1 78 ? 20.182 -6.172 -28.683 1.00 70.62 78 SER A C 1
ATOM 594 O O . SER A 1 78 ? 21.085 -6.069 -29.513 1.00 70.62 78 SER A O 1
ATOM 596 N N . GLU A 1 79 ? 19.257 -7.134 -28.760 1.00 73.31 79 GLU A N 1
ATOM 597 C CA . GLU A 1 79 ? 19.234 -8.151 -29.818 1.00 73.31 79 GLU A CA 1
ATOM 598 C C . GLU A 1 79 ? 19.110 -7.520 -31.207 1.00 73.31 79 GLU A C 1
ATOM 600 O O . GLU A 1 79 ? 19.846 -7.890 -32.122 1.00 73.31 79 GLU A O 1
ATOM 605 N N . THR A 1 80 ? 18.237 -6.520 -31.361 1.00 71.88 80 THR A N 1
ATOM 606 C CA . THR A 1 80 ? 18.056 -5.813 -32.637 1.00 71.88 80 THR A CA 1
ATOM 607 C C . THR A 1 80 ? 19.319 -5.050 -33.030 1.00 71.88 80 THR A C 1
ATOM 609 O O . THR A 1 80 ? 19.770 -5.146 -34.170 1.00 71.88 80 THR A O 1
ATOM 612 N N . THR A 1 81 ? 19.938 -4.333 -32.091 1.00 73.38 81 THR A N 1
ATOM 613 C CA . THR A 1 81 ? 21.175 -3.578 -32.342 1.00 73.38 81 THR A CA 1
ATOM 614 C C . THR A 1 81 ? 22.321 -4.509 -32.726 1.00 73.38 81 THR A C 1
ATOM 616 O O . THR A 1 81 ? 23.046 -4.238 -33.686 1.00 73.38 81 THR A O 1
ATOM 619 N N . HIS A 1 82 ? 22.471 -5.636 -32.026 1.00 72.44 82 HIS A N 1
ATOM 620 C CA . HIS A 1 82 ? 23.475 -6.643 -32.358 1.00 72.44 82 HIS A CA 1
ATOM 621 C C . HIS A 1 82 ? 23.222 -7.267 -33.731 1.00 72.44 82 HIS A C 1
ATOM 623 O O . HIS A 1 82 ? 24.146 -7.315 -34.540 1.00 72.44 82 HIS A O 1
ATOM 629 N N . ALA A 1 83 ? 21.984 -7.659 -34.039 1.00 75.75 83 ALA A N 1
ATOM 630 C CA . ALA A 1 83 ? 21.626 -8.220 -35.339 1.00 75.75 83 ALA A CA 1
ATOM 631 C C . ALA A 1 83 ? 21.913 -7.242 -36.490 1.00 75.75 83 ALA A C 1
ATOM 633 O O . ALA A 1 83 ? 22.508 -7.631 -37.495 1.00 75.75 83 ALA A O 1
ATOM 634 N N . VAL A 1 84 ? 21.558 -5.963 -36.329 1.00 75.75 84 VAL A N 1
ATOM 635 C CA . VAL A 1 84 ? 21.839 -4.911 -37.320 1.00 75.75 84 VAL A CA 1
ATOM 636 C C . VAL A 1 84 ? 23.341 -4.672 -37.466 1.00 75.75 84 VAL A C 1
ATOM 638 O O . VAL A 1 84 ? 23.829 -4.559 -38.587 1.00 75.75 84 VAL A O 1
ATOM 641 N N . THR A 1 85 ? 24.092 -4.645 -36.363 1.00 78.56 85 THR A N 1
ATOM 642 C CA . THR A 1 85 ? 25.553 -4.464 -36.394 1.00 78.56 85 THR A CA 1
ATOM 643 C C . THR A 1 85 ? 26.240 -5.628 -37.109 1.00 78.56 85 THR A C 1
ATOM 645 O O . THR A 1 85 ? 27.100 -5.413 -37.963 1.00 78.56 85 THR A O 1
ATOM 648 N N . THR A 1 86 ? 25.839 -6.866 -36.816 1.00 77.88 86 THR A N 1
ATOM 649 C CA . THR A 1 86 ? 26.363 -8.065 -37.479 1.00 77.88 86 THR A CA 1
ATOM 650 C C . THR A 1 86 ? 25.997 -8.091 -38.963 1.00 77.88 86 THR A C 1
ATOM 652 O O . THR A 1 86 ? 26.864 -8.351 -39.798 1.00 77.88 86 THR A O 1
ATOM 655 N N . ALA A 1 87 ? 24.750 -7.764 -39.314 1.00 76.88 87 ALA A N 1
ATOM 656 C CA . ALA A 1 87 ? 24.313 -7.686 -40.705 1.00 76.88 87 ALA A CA 1
ATOM 657 C C . ALA A 1 87 ? 25.075 -6.592 -41.473 1.00 76.88 87 ALA A C 1
ATOM 659 O O . ALA A 1 87 ? 25.649 -6.871 -42.524 1.00 76.88 87 ALA A O 1
ATOM 660 N N . GLY A 1 88 ? 25.174 -5.380 -40.922 1.00 76.75 88 GLY A N 1
ATOM 661 C CA . GLY A 1 88 ? 25.920 -4.270 -41.521 1.00 76.75 88 GLY A CA 1
ATOM 662 C C . GLY A 1 88 ? 27.410 -4.575 -41.701 1.00 76.75 88 GLY A C 1
ATOM 663 O O . GLY A 1 88 ? 27.968 -4.296 -42.759 1.00 76.75 88 GLY A O 1
ATOM 664 N N . GLY A 1 89 ? 28.040 -5.228 -40.719 1.00 76.81 89 GLY A N 1
ATOM 665 C CA . GLY A 1 89 ? 29.428 -5.685 -40.825 1.00 76.81 89 GLY A CA 1
ATOM 666 C C . GLY A 1 89 ? 29.631 -6.750 -41.906 1.00 76.81 89 GLY A C 1
ATOM 667 O O . GLY A 1 89 ? 30.606 -6.688 -42.650 1.00 76.81 89 GLY A O 1
ATOM 668 N N . SER A 1 90 ? 28.691 -7.690 -42.049 1.00 75.06 90 SER A N 1
ATOM 669 C CA . SER A 1 90 ? 28.756 -8.737 -43.082 1.00 75.06 90 SER A CA 1
ATOM 670 C C . SER A 1 90 ? 28.559 -8.202 -44.505 1.00 75.06 90 SER A C 1
ATOM 672 O O . SER A 1 90 ? 29.196 -8.686 -45.437 1.00 75.06 90 SER A O 1
ATOM 674 N N . LEU A 1 91 ? 27.735 -7.164 -44.673 1.00 75.00 91 LEU A N 1
ATOM 675 C CA . LEU A 1 91 ? 27.533 -6.490 -45.958 1.00 75.00 91 LEU A CA 1
ATOM 676 C C . LEU A 1 91 ? 28.743 -5.630 -46.348 1.00 75.00 91 LEU A C 1
ATOM 678 O O . LEU A 1 91 ? 29.056 -5.519 -47.528 1.00 75.00 91 LEU A O 1
ATOM 682 N N . ASN A 1 92 ? 29.446 -5.061 -45.364 1.00 72.25 92 ASN A N 1
ATOM 683 C CA . ASN A 1 92 ? 30.659 -4.271 -45.582 1.00 72.25 92 ASN A CA 1
ATOM 684 C C . ASN A 1 92 ? 31.914 -5.126 -45.848 1.00 72.25 92 ASN A C 1
ATOM 686 O O . ASN A 1 92 ? 32.893 -4.610 -46.366 1.00 72.25 92 ASN A O 1
ATOM 690 N N . MET A 1 93 ? 31.908 -6.415 -45.489 1.00 61.62 93 MET A N 1
ATOM 691 C CA . MET A 1 93 ? 33.024 -7.345 -45.742 1.00 61.62 93 MET A CA 1
ATOM 692 C C . MET A 1 93 ? 32.923 -8.086 -47.088 1.00 61.62 93 MET A C 1
ATOM 694 O O . MET A 1 93 ? 33.850 -8.804 -47.449 1.00 61.62 93 MET A O 1
ATOM 698 N N . ASN A 1 94 ? 31.815 -7.919 -47.818 1.00 56.19 94 ASN A N 1
ATOM 699 C CA . ASN A 1 94 ? 31.567 -8.538 -49.126 1.00 56.19 94 ASN A CA 1
ATOM 700 C C . ASN A 1 94 ? 31.603 -7.530 -50.300 1.00 56.19 94 ASN A C 1
ATOM 702 O O . ASN A 1 94 ? 31.120 -7.856 -51.386 1.00 56.19 94 ASN A O 1
ATOM 706 N N . GLN A 1 95 ? 32.155 -6.328 -50.095 1.00 49.56 95 GLN A N 1
ATOM 707 C CA . GLN A 1 95 ? 32.480 -5.353 -51.150 1.00 49.56 95 GLN A CA 1
ATOM 708 C C . GLN A 1 95 ? 33.986 -5.114 -51.206 1.00 49.56 95 GLN A C 1
ATOM 710 O O . GLN A 1 95 ? 34.489 -4.891 -52.328 1.00 49.56 95 GLN A O 1
#